Protein AF-A0AAD4C9X2-F1 (afdb_monomer_lite)

Foldseek 3Di:
DDDPPPDDDDDPDPCLPVVLVVLLVVLVVLLVCCVDPNVVVHDPVVSLVSLLVSLVSLVVCCVVDVVSVVSSVVSQVSSCVVPVDHNPPSPPDD

Secondary structure (DSSP, 8-state):
--SSTT--S----TTHHHHHHHHHHHHHHHHHHHTTTTGGGS-HHHHHHHHHHHHHHHHHTTTT-HHHHHHHHHHHHHHHHHH-S-GGGGG---

Sequence (94 aa):
TEAFDGIEGRPVVTNIFGTAHAQFGNMLVLSATYMSNLSELVDRNDLERLLKRTINFLLKSRYISPSLRADARILTEIYEKIFGEPAGSFGTYD

Radius of gyration: 13.4 Å; chains: 1; bounding box: 30×27×38 Å

Structure (mmCIF, N/CA/C/O backbone):
data_AF-A0AAD4C9X2-F1
#
_entry.id   AF-A0AAD4C9X2-F1
#
loop_
_atom_site.group_PDB
_atom_site.id
_atom_site.type_symbol
_atom_site.label_atom_id
_atom_site.label_alt_id
_atom_site.label_comp_id
_atom_site.label_asym_id
_atom_site.label_entity_id
_atom_site.label_seq_id
_atom_site.pdbx_PDB_ins_code
_atom_site.Cartn_x
_atom_site.Cartn_y
_atom_site.Cartn_z
_atom_site.occupancy
_atom_site.B_iso_or_equiv
_atom_site.auth_seq_id
_atom_site.auth_comp_id
_atom_site.auth_asym_id
_atom_site.auth_atom_id
_atom_site.pdbx_PDB_model_num
ATOM 1 N N . THR A 1 1 ? -7.540 0.337 -5.462 1.00 47.78 1 THR A N 1
ATOM 2 C CA . THR A 1 1 ? -6.728 0.849 -6.591 1.00 47.78 1 THR A CA 1
ATOM 3 C C . THR A 1 1 ? -6.441 -0.307 -7.518 1.00 47.78 1 THR A C 1
ATOM 5 O O . THR A 1 1 ? -5.603 -1.139 -7.205 1.00 47.78 1 THR A O 1
ATOM 8 N N . GLU A 1 2 ? -7.185 -0.406 -8.614 1.00 50.94 2 GLU A N 1
ATOM 9 C CA . GLU A 1 2 ? -7.104 -1.521 -9.569 1.00 50.94 2 GLU A CA 1
ATOM 10 C C . GLU A 1 2 ? -6.595 -1.004 -10.911 1.00 50.94 2 GLU A C 1
ATOM 12 O O . GLU A 1 2 ? -7.287 -1.018 -11.922 1.00 50.94 2 GLU A O 1
ATOM 17 N N . ALA A 1 3 ? -5.386 -0.453 -10.911 1.00 47.41 3 ALA A N 1
ATOM 18 C CA . ALA A 1 3 ? -4.714 -0.122 -12.156 1.00 47.41 3 ALA A CA 1
ATOM 19 C C . ALA A 1 3 ? -3.672 -1.213 -12.432 1.00 47.41 3 ALA A C 1
ATOM 21 O O . ALA A 1 3 ? -2.831 -1.475 -11.571 1.00 47.41 3 ALA A O 1
ATOM 22 N N . PHE A 1 4 ? -3.723 -1.797 -13.635 1.00 54.53 4 PHE A N 1
ATOM 23 C CA . PHE A 1 4 ? -2.771 -2.777 -14.189 1.00 54.53 4 PHE A CA 1
ATOM 24 C C . PHE A 1 4 ? -2.843 -4.217 -13.645 1.00 54.53 4 PHE A C 1
ATOM 26 O O . PHE A 1 4 ? -1.851 -4.943 -13.711 1.00 54.53 4 PHE A O 1
ATOM 33 N N . ASP A 1 5 ? -4.001 -4.658 -13.147 1.00 44.69 5 ASP A N 1
ATOM 34 C CA . ASP A 1 5 ? -4.198 -6.066 -12.783 1.00 44.69 5 ASP A CA 1
ATOM 35 C C . ASP A 1 5 ? -4.346 -6.941 -14.039 1.00 44.69 5 ASP A C 1
ATOM 37 O O . ASP A 1 5 ? -5.176 -6.646 -14.895 1.00 44.69 5 ASP A O 1
ATOM 41 N N . GLY A 1 6 ? -3.536 -7.997 -14.168 1.00 52.38 6 GLY A N 1
ATOM 42 C CA . GLY A 1 6 ? -3.709 -9.023 -15.209 1.00 52.38 6 GLY A CA 1
ATOM 43 C C . GLY A 1 6 ? -3.188 -8.708 -16.620 1.00 52.38 6 GLY A C 1
ATOM 44 O O . GLY A 1 6 ? -3.621 -9.352 -17.571 1.00 52.38 6 GLY A O 1
ATOM 45 N N . ILE A 1 7 ? -2.272 -7.750 -16.805 1.00 52.41 7 ILE A N 1
ATOM 46 C CA . ILE A 1 7 ? -1.722 -7.472 -18.145 1.00 52.41 7 ILE A CA 1
ATOM 47 C C . ILE A 1 7 ? -0.573 -8.442 -18.466 1.00 52.41 7 ILE A C 1
ATOM 49 O O . ILE A 1 7 ? 0.529 -8.301 -17.933 1.00 52.41 7 ILE A O 1
ATOM 53 N N . GLU A 1 8 ? -0.815 -9.400 -19.363 1.00 43.38 8 GLU A N 1
ATOM 54 C CA . GLU A 1 8 ? 0.239 -10.187 -20.012 1.00 43.38 8 GLU A CA 1
ATOM 55 C C . GLU A 1 8 ? 0.930 -9.349 -21.100 1.00 43.38 8 GLU A C 1
ATOM 57 O O . GLU A 1 8 ? 0.300 -8.851 -22.033 1.00 43.38 8 GLU A O 1
ATOM 62 N N . GLY A 1 9 ? 2.248 -9.175 -20.972 1.00 56.09 9 GLY A N 1
ATOM 63 C CA . GLY A 1 9 ? 3.068 -8.351 -21.866 1.00 56.09 9 GLY A CA 1
ATOM 64 C C . GLY A 1 9 ? 3.598 -7.080 -21.199 1.00 56.09 9 GLY A C 1
ATOM 65 O O . GLY A 1 9 ? 3.150 -6.677 -20.130 1.00 56.09 9 GLY A O 1
ATOM 66 N N . ARG A 1 10 ? 4.616 -6.450 -21.805 1.00 45.69 10 ARG A N 1
ATOM 67 C CA . ARG A 1 10 ? 5.268 -5.249 -21.254 1.00 45.69 10 ARG A CA 1
ATOM 68 C C . ARG A 1 10 ? 4.279 -4.073 -21.313 1.00 45.69 10 ARG A C 1
ATOM 70 O O . ARG A 1 10 ? 3.994 -3.614 -22.420 1.00 45.69 10 ARG A O 1
ATOM 77 N N . PRO A 1 11 ? 3.768 -3.555 -20.182 1.00 48.47 11 PRO A N 1
ATOM 78 C CA . PRO A 1 11 ? 2.774 -2.492 -20.219 1.00 48.47 11 PRO A CA 1
ATOM 79 C C . PRO A 1 11 ? 3.404 -1.227 -20.812 1.00 48.47 11 PRO A C 1
ATOM 81 O O . PRO A 1 11 ? 4.395 -0.715 -20.286 1.00 48.47 11 PRO A O 1
ATOM 84 N N . VAL A 1 12 ? 2.851 -0.722 -21.916 1.00 46.97 12 VAL A N 1
ATOM 85 C CA . VAL A 1 12 ? 3.236 0.580 -22.477 1.00 46.97 12 VAL A CA 1
ATOM 86 C C . VAL A 1 12 ? 2.550 1.653 -21.636 1.00 46.97 12 VAL A C 1
ATOM 88 O O . VAL A 1 12 ? 1.486 2.158 -21.978 1.00 46.97 12 VAL A O 1
ATOM 91 N N . VAL A 1 13 ? 3.134 1.950 -20.476 1.00 52.44 13 VAL A N 1
ATOM 92 C CA . VAL A 1 13 ? 2.691 3.048 -19.609 1.00 52.44 13 VAL A CA 1
ATOM 93 C C . VAL A 1 13 ? 3.575 4.250 -19.899 1.00 52.44 13 VAL A C 1
ATOM 95 O O . VAL A 1 13 ? 4.793 4.180 -19.753 1.00 52.44 13 VAL A O 1
ATOM 98 N N . THR A 1 14 ? 2.969 5.371 -20.274 1.00 54.59 14 THR A N 1
ATOM 99 C CA . THR A 1 14 ? 3.662 6.633 -20.581 1.00 54.59 14 THR A CA 1
ATOM 100 C C . THR A 1 14 ? 4.438 7.204 -19.385 1.00 54.59 14 THR A C 1
ATOM 102 O O . THR A 1 14 ? 5.356 7.991 -19.589 1.00 54.59 14 THR A O 1
ATOM 105 N N . ASN A 1 15 ? 4.113 6.804 -18.144 1.00 63.09 15 ASN A N 1
ATOM 106 C CA . ASN A 1 15 ? 4.825 7.211 -16.927 1.00 63.09 15 ASN A CA 1
ATOM 107 C C . ASN A 1 15 ? 4.663 6.194 -15.773 1.00 63.09 15 ASN A C 1
ATOM 109 O O . ASN A 1 15 ? 3.989 6.465 -14.778 1.00 63.09 15 ASN A O 1
ATOM 113 N N . ILE A 1 16 ? 5.283 5.013 -15.893 1.00 66.00 16 ILE A N 1
ATOM 114 C CA . ILE A 1 16 ? 5.247 3.967 -14.848 1.00 66.00 16 ILE A CA 1
ATOM 115 C C . ILE A 1 16 ? 5.694 4.483 -13.466 1.00 66.00 16 ILE A C 1
ATOM 117 O O . ILE A 1 16 ? 5.172 4.042 -12.445 1.00 66.00 16 ILE A O 1
ATOM 121 N N . PHE A 1 17 ? 6.597 5.469 -13.428 1.00 70.38 17 PHE A N 1
ATOM 122 C CA . PHE A 1 17 ? 7.066 6.094 -12.190 1.00 70.38 17 PHE A CA 1
ATOM 123 C C . PHE A 1 17 ? 5.999 6.963 -11.525 1.00 70.38 17 PHE A C 1
ATOM 125 O O . PHE A 1 17 ? 5.779 6.836 -10.324 1.00 70.38 17 PHE A O 1
ATOM 132 N N . GLY A 1 18 ? 5.310 7.811 -12.293 1.00 73.00 18 GLY A N 1
ATOM 133 C CA . GLY A 1 18 ? 4.238 8.662 -11.771 1.00 73.00 18 GLY A CA 1
ATOM 134 C C . GLY A 1 18 ? 3.088 7.842 -11.189 1.00 73.00 18 GLY A C 1
ATOM 135 O O . GLY A 1 18 ? 2.600 8.135 -10.100 1.00 73.00 18 GLY A O 1
ATOM 136 N N . THR A 1 19 ? 2.709 6.757 -11.866 1.00 80.69 19 THR A N 1
ATOM 137 C CA . THR A 1 19 ? 1.703 5.816 -11.359 1.00 80.69 19 THR A CA 1
ATOM 138 C C . THR A 1 19 ? 2.172 5.111 -10.086 1.00 80.69 19 THR A C 1
ATOM 140 O O . THR A 1 19 ? 1.410 5.024 -9.124 1.00 80.69 19 THR A O 1
ATOM 143 N N . ALA A 1 20 ? 3.413 4.620 -10.059 1.00 83.56 20 ALA A N 1
ATOM 144 C CA . ALA A 1 20 ? 3.961 3.921 -8.902 1.00 83.56 20 ALA A CA 1
ATOM 145 C C . ALA A 1 20 ? 3.991 4.807 -7.652 1.00 83.56 20 ALA A C 1
ATOM 147 O O . ALA A 1 20 ? 3.567 4.380 -6.579 1.00 83.56 20 ALA A O 1
ATOM 148 N N . HIS A 1 21 ? 4.412 6.061 -7.808 1.00 83.44 21 HIS A N 1
ATOM 149 C CA . HIS A 1 21 ? 4.499 6.999 -6.697 1.00 83.44 21 HIS A CA 1
ATOM 150 C C . HIS A 1 21 ? 3.112 7.428 -6.182 1.00 83.44 21 HIS A C 1
ATOM 152 O O . HIS A 1 21 ? 2.916 7.588 -4.979 1.00 83.44 21 HIS A O 1
ATOM 158 N N . ALA A 1 22 ? 2.109 7.523 -7.063 1.00 88.81 22 ALA A N 1
ATOM 159 C CA . ALA A 1 22 ? 0.725 7.746 -6.645 1.00 88.81 22 ALA A CA 1
ATOM 160 C C . ALA A 1 22 ? 0.162 6.561 -5.836 1.00 88.81 22 ALA A C 1
ATOM 162 O O . ALA A 1 22 ? -0.511 6.768 -4.827 1.00 88.81 22 ALA A O 1
ATOM 163 N N . GLN A 1 23 ? 0.460 5.315 -6.235 1.00 90.19 23 GLN A N 1
ATOM 164 C CA . GLN A 1 23 ? 0.047 4.140 -5.456 1.00 90.19 23 GLN A CA 1
ATOM 165 C C . GLN A 1 23 ? 0.740 4.085 -4.092 1.00 90.19 23 GLN A C 1
ATOM 167 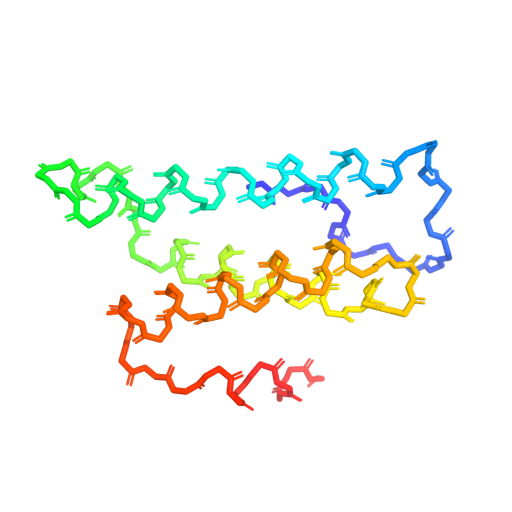O O . GLN A 1 23 ? 0.082 3.795 -3.094 1.00 90.19 23 GLN A O 1
ATOM 172 N N . PHE A 1 24 ? 2.029 4.430 -4.036 1.00 93.38 24 PHE A N 1
ATOM 173 C CA . PHE A 1 24 ? 2.752 4.594 -2.776 1.00 93.38 24 PHE A CA 1
ATOM 174 C C . PHE A 1 24 ? 2.057 5.603 -1.849 1.00 93.38 24 PHE A C 1
ATOM 176 O O . PHE A 1 24 ? 1.719 5.263 -0.715 1.00 93.38 24 PHE A O 1
ATOM 183 N N . GLY A 1 25 ? 1.757 6.806 -2.350 1.00 94.81 25 GLY A N 1
ATOM 184 C CA . GLY A 1 25 ? 1.077 7.849 -1.578 1.00 94.81 25 GLY A CA 1
ATOM 185 C C . GLY A 1 25 ? -0.294 7.416 -1.049 1.00 94.81 25 GLY A C 1
ATOM 186 O O . GLY A 1 25 ? -0.585 7.607 0.132 1.00 94.81 25 GLY A O 1
ATOM 187 N N . ASN A 1 26 ? -1.108 6.753 -1.878 1.00 95.75 26 ASN A N 1
ATOM 188 C CA . ASN A 1 26 ? -2.406 6.220 -1.449 1.00 95.75 26 ASN A CA 1
ATOM 189 C C . ASN A 1 26 ? -2.266 5.237 -0.282 1.00 95.75 26 ASN A C 1
ATOM 191 O O . ASN A 1 26 ? -3.100 5.229 0.624 1.00 95.75 26 ASN A O 1
ATOM 195 N N . MET A 1 27 ? -1.206 4.426 -0.285 1.00 97.44 27 MET A N 1
ATOM 196 C CA . MET A 1 27 ? -0.982 3.455 0.779 1.00 97.44 27 MET A CA 1
ATOM 197 C C . MET A 1 27 ? -0.533 4.089 2.084 1.00 97.44 27 MET A C 1
ATOM 199 O O . MET A 1 27 ? -0.941 3.609 3.139 1.00 97.44 27 MET A O 1
ATOM 203 N N . LEU A 1 28 ? 0.208 5.197 2.036 1.00 97.94 28 LEU A N 1
ATOM 204 C CA . LEU A 1 28 ? 0.509 5.975 3.237 1.00 97.94 28 LEU A CA 1
ATOM 205 C C . LEU A 1 28 ? -0.760 6.555 3.866 1.00 97.94 28 LEU A C 1
ATOM 207 O O . LEU A 1 28 ? -0.938 6.442 5.076 1.00 97.94 28 LEU A O 1
ATOM 211 N N . VAL A 1 29 ? -1.655 7.128 3.052 1.00 97.75 29 VAL A N 1
ATOM 212 C CA . VAL A 1 29 ? -2.916 7.707 3.542 1.00 97.75 29 VAL A CA 1
ATOM 213 C C . VAL A 1 29 ? -3.797 6.626 4.159 1.00 97.75 29 VAL A C 1
ATOM 215 O O . VAL A 1 29 ? -4.185 6.758 5.314 1.00 97.75 29 VAL A O 1
ATOM 218 N N . LEU A 1 30 ? -4.050 5.528 3.439 1.00 97.75 30 LEU A N 1
ATOM 219 C CA . LEU A 1 30 ? -4.889 4.434 3.939 1.00 97.75 30 LEU A CA 1
ATOM 220 C C . LEU A 1 30 ? -4.316 3.800 5.215 1.00 97.75 30 LEU A C 1
ATOM 222 O O . LEU A 1 30 ? -5.063 3.535 6.154 1.00 97.75 30 LEU A O 1
ATOM 226 N N . SER A 1 31 ? -2.994 3.620 5.284 1.00 97.62 31 SER A N 1
ATOM 227 C CA . SER A 1 31 ? -2.324 3.103 6.484 1.00 97.62 31 SER A CA 1
ATOM 228 C C . SER A 1 31 ? -2.449 4.066 7.665 1.00 97.62 31 SER A C 1
ATOM 230 O O . SER A 1 31 ? -2.764 3.641 8.773 1.00 97.62 31 SER A O 1
ATOM 232 N N . ALA A 1 32 ? -2.253 5.369 7.444 1.00 97.81 32 ALA A N 1
ATOM 233 C CA . ALA A 1 32 ? -2.405 6.379 8.487 1.00 97.81 32 ALA A CA 1
ATOM 234 C C . ALA A 1 32 ? -3.852 6.463 8.994 1.00 97.81 32 ALA A C 1
ATOM 236 O O . ALA A 1 32 ? -4.069 6.524 10.203 1.00 97.81 32 ALA A O 1
ATOM 237 N N . THR A 1 33 ? -4.838 6.407 8.093 1.00 98.12 33 THR A N 1
ATOM 238 C CA . THR A 1 33 ? -6.260 6.354 8.452 1.00 98.12 33 THR A CA 1
ATOM 239 C C . THR A 1 33 ? -6.556 5.116 9.295 1.00 98.12 33 THR A C 1
ATOM 241 O O . THR A 1 33 ? -7.124 5.254 10.377 1.00 98.12 33 THR A O 1
ATOM 244 N N . TYR A 1 34 ? -6.091 3.937 8.873 1.00 97.81 34 TYR A N 1
ATOM 245 C CA . TYR A 1 34 ? -6.271 2.688 9.618 1.00 97.81 34 TYR A CA 1
ATOM 246 C C . TYR A 1 34 ? -5.617 2.701 11.008 1.00 97.81 34 TYR A C 1
ATOM 248 O O . TYR A 1 34 ? -6.151 2.132 11.953 1.00 97.81 34 TYR A O 1
ATOM 256 N N . MET A 1 35 ? -4.475 3.375 11.162 1.00 95.81 35 MET A N 1
ATOM 257 C CA . MET A 1 35 ? -3.769 3.506 12.445 1.00 95.81 35 MET A CA 1
ATOM 258 C C . MET A 1 35 ? -4.308 4.632 13.345 1.00 95.81 35 MET A C 1
ATOM 260 O O . MET A 1 35 ? -3.776 4.852 14.435 1.00 95.81 35 MET A O 1
ATOM 264 N N . SER A 1 36 ? -5.322 5.369 12.895 1.00 97.06 36 SER A N 1
ATOM 265 C CA . SER A 1 36 ? -5.927 6.486 13.624 1.00 97.06 36 SER A CA 1
ATOM 266 C C . SER A 1 36 ? -7.275 6.100 14.243 1.00 97.06 36 SER A C 1
ATOM 268 O O . SER A 1 36 ? -7.722 4.960 14.159 1.00 97.06 36 SER A O 1
ATOM 270 N N . ASN A 1 37 ? -7.968 7.077 14.828 1.00 96.25 37 ASN A N 1
ATOM 271 C CA . ASN A 1 37 ? -9.356 6.930 15.270 1.00 96.25 37 ASN A CA 1
ATOM 272 C C . ASN A 1 37 ? -10.371 6.815 14.112 1.00 96.25 37 ASN A C 1
ATOM 274 O O . ASN A 1 37 ? -11.559 6.689 14.378 1.00 96.25 37 ASN A O 1
ATOM 278 N N . LEU A 1 38 ? -9.923 6.876 12.854 1.00 96.81 38 LEU A N 1
ATOM 279 C CA . LEU A 1 38 ? -10.738 6.695 11.647 1.00 96.81 38 LEU A CA 1
ATOM 280 C C . LEU A 1 38 ? -10.621 5.279 11.058 1.00 96.81 38 LEU A C 1
ATOM 282 O O . LEU A 1 38 ? -10.936 5.070 9.887 1.00 96.81 38 LEU A O 1
ATOM 286 N N . SER A 1 39 ? -10.129 4.314 11.835 1.00 96.50 39 SER A N 1
ATOM 287 C CA . SER A 1 39 ? -9.821 2.965 11.353 1.00 96.50 39 SER A CA 1
ATOM 288 C C . SER A 1 39 ? -11.021 2.235 10.750 1.00 96.50 39 SER A C 1
ATOM 290 O O . SER A 1 39 ? -10.866 1.501 9.781 1.00 96.50 39 SER A O 1
ATOM 292 N N . GLU A 1 40 ? -12.226 2.513 11.244 1.00 96.12 40 GLU A N 1
ATOM 293 C CA . GLU A 1 40 ? -13.500 1.999 10.727 1.00 96.12 40 GLU A CA 1
ATOM 294 C C . GLU A 1 40 ? -13.801 2.380 9.266 1.00 96.12 40 GLU A C 1
ATOM 296 O O . GLU A 1 40 ? -14.612 1.723 8.618 1.00 96.12 40 GLU A O 1
ATOM 301 N N . LEU A 1 41 ? -13.137 3.409 8.725 1.00 96.88 41 LEU A N 1
ATOM 302 C CA . LEU A 1 41 ? -13.269 3.816 7.321 1.00 96.88 41 LEU A CA 1
ATOM 303 C C . LEU A 1 41 ? -12.423 2.964 6.367 1.00 96.88 41 LEU A C 1
ATOM 305 O O . LEU A 1 41 ? -12.518 3.130 5.149 1.00 96.88 41 LEU A O 1
ATOM 309 N N . VAL A 1 42 ? -11.563 2.095 6.901 1.00 96.94 42 VAL A N 1
ATOM 310 C CA . VAL A 1 42 ? -10.634 1.281 6.122 1.00 96.94 42 VAL A CA 1
ATOM 311 C C . VAL A 1 42 ? -10.800 -0.179 6.516 1.00 96.94 42 VAL A C 1
ATOM 313 O O . VAL A 1 42 ? -10.428 -0.590 7.613 1.00 96.94 42 VAL A O 1
ATOM 316 N N . ASP A 1 43 ? -11.321 -0.984 5.592 1.00 97.62 43 ASP A N 1
ATOM 317 C CA . ASP A 1 43 ? -11.394 -2.426 5.801 1.00 97.62 43 ASP A CA 1
ATOM 318 C C . ASP A 1 43 ? -9.985 -3.032 5.910 1.00 97.62 43 ASP A C 1
ATOM 320 O O . ASP A 1 43 ? -9.093 -2.771 5.094 1.00 97.62 43 ASP A O 1
ATOM 324 N N . ARG A 1 44 ? -9.790 -3.860 6.942 1.00 95.56 44 ARG A N 1
ATOM 325 C CA . ARG A 1 44 ? -8.494 -4.470 7.256 1.00 95.56 44 ARG A CA 1
ATOM 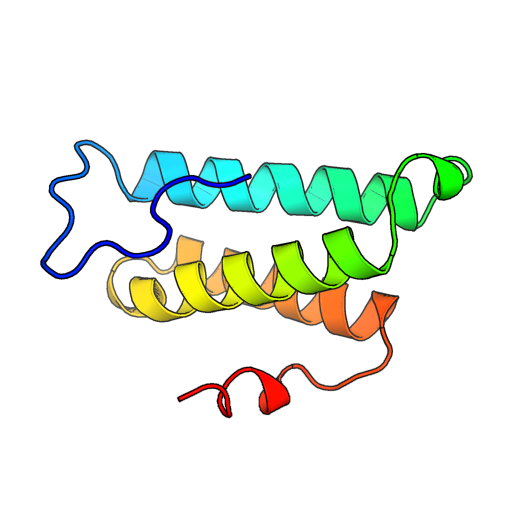326 C C . ARG A 1 44 ? -8.003 -5.377 6.127 1.00 95.56 44 ARG A C 1
ATOM 328 O O . ARG A 1 44 ? -6.819 -5.332 5.796 1.00 95.56 44 ARG A O 1
ATOM 335 N N . ASN A 1 45 ? -8.879 -6.208 5.563 1.00 94.81 45 ASN A N 1
ATOM 336 C CA . ASN A 1 45 ? -8.501 -7.198 4.553 1.00 94.81 45 ASN A CA 1
ATOM 337 C C . ASN A 1 45 ? -8.179 -6.517 3.221 1.00 94.81 45 ASN A C 1
ATOM 339 O O . ASN A 1 45 ? -7.215 -6.889 2.547 1.00 94.81 45 ASN A O 1
ATOM 343 N N . ASP A 1 46 ? -8.940 -5.482 2.864 1.00 95.62 46 ASP A N 1
ATOM 344 C CA . ASP A 1 46 ? -8.647 -4.665 1.691 1.00 95.62 46 ASP A CA 1
ATOM 345 C C . ASP A 1 46 ? -7.332 -3.907 1.838 1.00 95.62 46 ASP A C 1
ATOM 347 O O . ASP A 1 46 ? -6.526 -3.915 0.904 1.00 95.62 46 ASP A O 1
ATOM 351 N N . LEU A 1 47 ? -7.068 -3.305 3.001 1.00 96.56 47 LEU A N 1
ATOM 352 C CA . LEU A 1 47 ? -5.790 -2.644 3.262 1.00 96.56 47 LEU A CA 1
ATOM 353 C C . LEU A 1 47 ? -4.619 -3.621 3.132 1.00 96.56 47 LEU A C 1
ATOM 355 O O . LEU A 1 47 ? -3.641 -3.319 2.447 1.00 96.56 47 LEU A O 1
ATOM 359 N N . GLU A 1 48 ? -4.731 -4.798 3.748 1.00 95.88 48 GLU A N 1
ATOM 360 C CA . GLU A 1 48 ? -3.702 -5.837 3.704 1.00 95.88 48 GLU A CA 1
ATOM 361 C C . GLU A 1 48 ? -3.406 -6.266 2.260 1.00 95.88 48 GLU A C 1
ATOM 363 O O . GLU A 1 48 ? -2.253 -6.270 1.814 1.00 95.88 48 GLU A O 1
ATOM 368 N N . ARG A 1 49 ? -4.460 -6.556 1.488 1.00 95.12 49 ARG A N 1
ATOM 369 C CA . ARG A 1 49 ? -4.372 -6.937 0.074 1.00 95.12 49 ARG A CA 1
ATOM 370 C C . ARG A 1 49 ? -3.759 -5.830 -0.784 1.00 95.12 49 ARG A C 1
ATOM 372 O O . ARG A 1 49 ? -2.912 -6.114 -1.634 1.00 95.12 49 ARG A O 1
ATOM 379 N N . LEU A 1 50 ? -4.175 -4.578 -0.592 1.00 95.12 50 LEU A N 1
ATOM 380 C CA . LEU A 1 50 ? -3.674 -3.434 -1.358 1.00 95.12 50 LEU A CA 1
ATOM 381 C C . LEU A 1 50 ? -2.199 -3.148 -1.050 1.00 95.12 50 LEU A C 1
ATOM 383 O O . LEU A 1 50 ? -1.427 -2.911 -1.986 1.00 95.12 50 LEU A O 1
ATOM 387 N N . LEU A 1 51 ? -1.787 -3.237 0.220 1.00 95.44 51 LEU A N 1
ATOM 388 C CA . LEU A 1 51 ? -0.386 -3.091 0.626 1.00 95.44 51 LEU A CA 1
ATOM 389 C C . LEU A 1 51 ? 0.482 -4.178 -0.005 1.00 95.44 51 LEU A C 1
ATOM 391 O O . LEU A 1 51 ? 1.451 -3.848 -0.691 1.00 95.44 51 LEU A O 1
ATOM 395 N N . LYS A 1 52 ? 0.089 -5.454 0.130 1.00 93.56 52 LYS A N 1
ATOM 396 C CA . LYS A 1 52 ? 0.773 -6.607 -0.488 1.00 93.56 52 LYS A CA 1
ATOM 397 C C . LYS A 1 52 ? 1.012 -6.392 -1.981 1.00 93.56 52 LYS A C 1
ATOM 399 O O . LYS A 1 52 ? 2.132 -6.521 -2.479 1.00 93.56 52 LYS A O 1
ATOM 404 N N . ARG A 1 53 ? -0.041 -6.007 -2.704 1.00 90.44 53 ARG A N 1
ATOM 405 C CA . ARG A 1 53 ? 0.017 -5.783 -4.155 1.00 90.44 53 ARG A CA 1
ATOM 406 C C . ARG A 1 53 ? 0.911 -4.605 -4.531 1.00 90.44 53 ARG A C 1
ATOM 408 O O . ARG A 1 53 ? 1.719 -4.736 -5.450 1.00 90.44 53 ARG A O 1
ATOM 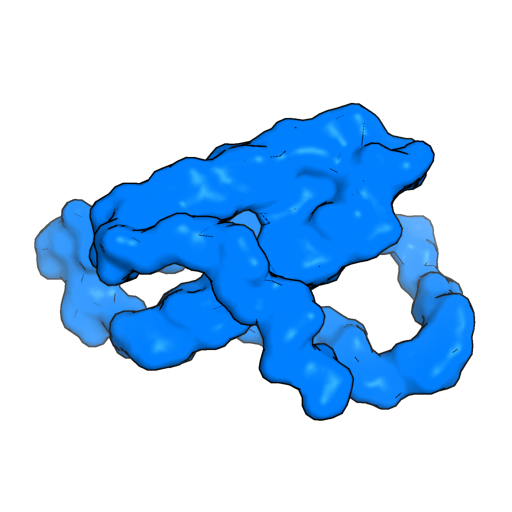415 N N . THR A 1 54 ? 0.806 -3.488 -3.814 1.00 92.44 54 THR A N 1
ATOM 416 C CA . THR A 1 54 ? 1.608 -2.287 -4.095 1.00 92.44 54 THR A CA 1
ATOM 417 C C . THR A 1 54 ? 3.089 -2.537 -3.814 1.00 92.44 54 THR A C 1
ATOM 419 O O . THR A 1 54 ? 3.930 -2.212 -4.650 1.00 92.44 54 THR A O 1
ATOM 422 N N . ILE A 1 55 ? 3.424 -3.187 -2.694 1.00 92.25 55 ILE A N 1
ATOM 423 C CA . ILE A 1 55 ? 4.804 -3.572 -2.363 1.00 92.25 55 ILE A CA 1
ATOM 424 C C . ILE A 1 55 ? 5.385 -4.458 -3.471 1.00 92.25 55 ILE A C 1
ATOM 426 O O . ILE A 1 55 ? 6.458 -4.157 -3.995 1.00 92.25 55 ILE A O 1
ATOM 430 N N . ASN A 1 56 ? 4.655 -5.493 -3.899 1.00 89.12 56 ASN A N 1
ATOM 431 C CA . ASN A 1 56 ? 5.097 -6.379 -4.978 1.00 89.12 56 ASN A CA 1
ATOM 432 C C . ASN A 1 56 ? 5.314 -5.637 -6.304 1.00 89.12 56 ASN A C 1
ATOM 434 O O . ASN A 1 56 ? 6.307 -5.875 -6.996 1.00 89.12 56 ASN A O 1
ATOM 438 N N . PHE A 1 57 ? 4.427 -4.706 -6.650 1.00 86.00 57 PHE A N 1
ATOM 439 C CA . PHE A 1 57 ? 4.575 -3.869 -7.838 1.00 86.00 57 PHE A CA 1
ATOM 440 C C . PHE A 1 57 ? 5.834 -2.980 -7.780 1.00 86.00 57 PHE A C 1
ATOM 442 O O . PHE A 1 57 ? 6.609 -2.924 -8.744 1.00 86.00 57 PHE A O 1
ATOM 449 N N . LEU A 1 58 ? 6.093 -2.338 -6.636 1.00 87.69 58 LEU A N 1
ATOM 450 C CA . LEU A 1 58 ? 7.280 -1.503 -6.431 1.00 87.69 58 LEU A CA 1
ATOM 451 C C . LEU A 1 58 ? 8.573 -2.337 -6.436 1.00 87.69 58 LEU A C 1
ATOM 453 O O . LEU A 1 58 ? 9.562 -1.943 -7.059 1.00 87.69 58 LEU A O 1
ATOM 457 N N . LEU A 1 59 ? 8.558 -3.529 -5.827 1.00 85.38 59 LEU A N 1
ATOM 458 C CA . LEU A 1 59 ? 9.693 -4.457 -5.821 1.00 85.38 59 LEU A CA 1
ATOM 459 C C . LEU A 1 59 ? 10.041 -4.966 -7.225 1.00 85.38 59 LEU A C 1
ATOM 461 O O . LEU A 1 59 ? 11.227 -5.041 -7.551 1.00 85.38 59 LEU A O 1
ATOM 465 N N . LYS A 1 60 ? 9.053 -5.247 -8.086 1.00 82.00 60 LYS A N 1
ATOM 466 C CA . LYS A 1 60 ? 9.293 -5.597 -9.504 1.00 82.00 60 LYS A CA 1
ATOM 467 C C . LYS A 1 60 ? 9.998 -4.466 -10.266 1.00 82.00 60 LYS A C 1
ATOM 469 O O . LYS A 1 60 ? 10.792 -4.725 -11.167 1.00 82.00 60 LYS A O 1
ATOM 474 N N . SER A 1 61 ? 9.786 -3.220 -9.847 1.00 70.56 61 SER A N 1
ATOM 475 C CA . SER A 1 61 ? 10.369 -2.018 -10.459 1.00 70.56 61 SER A CA 1
ATOM 476 C C . SER A 1 61 ? 11.672 -1.541 -9.787 1.00 70.56 61 SER A C 1
ATOM 478 O O . SER A 1 61 ? 12.270 -0.553 -10.221 1.00 70.56 61 SER A O 1
ATOM 480 N N . ARG A 1 62 ? 12.171 -2.248 -8.757 1.00 63.31 62 ARG A N 1
ATOM 481 C CA . ARG A 1 62 ? 13.303 -1.822 -7.899 1.00 63.31 62 ARG A CA 1
ATOM 482 C C . ARG A 1 62 ? 14.635 -1.611 -8.620 1.00 63.31 62 ARG A C 1
ATOM 484 O O . ARG A 1 62 ? 15.521 -0.934 -8.096 1.00 63.31 62 ARG A O 1
ATOM 491 N N . TYR A 1 63 ? 14.821 -2.250 -9.772 1.00 63.94 63 TYR A N 1
ATOM 492 C CA . TYR A 1 63 ? 16.042 -2.135 -10.576 1.00 63.94 63 TYR A CA 1
ATOM 493 C C . TYR A 1 63 ? 16.036 -0.900 -11.479 1.00 63.94 63 TYR A C 1
ATOM 495 O O . TYR A 1 63 ? 17.076 -0.540 -12.016 1.00 63.94 63 TYR A O 1
ATOM 503 N N . ILE A 1 64 ? 14.879 -0.250 -11.622 1.00 68.88 64 ILE A N 1
ATOM 504 C CA . ILE A 1 64 ? 14.678 0.871 -12.539 1.00 68.88 64 ILE A CA 1
ATOM 505 C C . ILE A 1 64 ? 14.815 2.213 -11.801 1.00 68.88 64 ILE A C 1
ATOM 507 O O . ILE A 1 64 ? 15.265 3.191 -12.389 1.00 68.88 64 ILE A O 1
ATOM 511 N N . SER A 1 65 ? 14.472 2.274 -10.507 1.00 79.00 65 SER A N 1
ATOM 512 C CA . SER A 1 65 ? 14.631 3.490 -9.701 1.00 79.00 65 SER A CA 1
ATOM 513 C C . SER A 1 65 ? 14.969 3.196 -8.233 1.00 79.00 65 SER A C 1
ATOM 515 O O . SER A 1 65 ? 14.247 2.436 -7.577 1.00 79.00 65 SER A O 1
ATOM 517 N N . PRO A 1 66 ? 16.023 3.829 -7.680 1.00 83.75 66 PRO A N 1
ATOM 518 C CA . PRO A 1 66 ? 16.313 3.803 -6.248 1.00 83.75 66 PRO A CA 1
ATOM 519 C C . PRO A 1 66 ? 15.156 4.320 -5.382 1.00 83.75 66 PRO A C 1
ATOM 521 O O . PRO A 1 66 ? 14.932 3.779 -4.302 1.00 83.75 66 PRO A O 1
ATOM 524 N N . SER A 1 67 ? 14.389 5.307 -5.859 1.00 87.25 67 SER A N 1
ATOM 525 C CA . SER A 1 67 ? 13.245 5.858 -5.121 1.00 87.25 67 SER A CA 1
ATOM 526 C C . SER A 1 67 ? 12.136 4.822 -4.952 1.00 87.25 67 SER A C 1
ATOM 528 O O . SER A 1 67 ? 11.677 4.609 -3.840 1.00 87.25 67 SER A O 1
ATOM 530 N N . LEU A 1 68 ? 11.793 4.069 -6.005 1.00 85.44 68 LEU A N 1
ATOM 531 C CA . LEU A 1 68 ? 10.775 3.009 -5.905 1.00 85.44 68 LEU A CA 1
ATOM 532 C C . LEU A 1 68 ? 11.192 1.878 -4.956 1.00 85.44 68 LEU A C 1
ATOM 534 O O . LEU A 1 68 ? 10.353 1.249 -4.315 1.00 85.44 68 LEU A O 1
ATOM 538 N N . ARG A 1 69 ? 12.500 1.620 -4.843 1.00 87.19 69 ARG A N 1
ATOM 539 C CA . ARG A 1 69 ? 13.035 0.674 -3.859 1.00 87.19 69 ARG A CA 1
ATOM 540 C C . ARG A 1 69 ? 12.869 1.194 -2.430 1.00 87.19 69 ARG A C 1
ATOM 542 O O . ARG A 1 69 ? 12.541 0.405 -1.548 1.00 87.19 69 ARG A O 1
ATOM 549 N N . ALA A 1 70 ? 13.112 2.485 -2.204 1.00 91.81 70 ALA A N 1
ATOM 550 C CA . ALA A 1 70 ? 12.879 3.112 -0.908 1.00 91.81 70 ALA A CA 1
ATOM 551 C C . ALA A 1 70 ? 11.383 3.091 -0.550 1.00 91.81 70 ALA A C 1
ATOM 553 O O . ALA A 1 70 ? 11.036 2.648 0.541 1.00 91.81 70 ALA A O 1
ATOM 554 N N . ASP A 1 71 ? 10.510 3.441 -1.497 1.00 93.38 71 ASP A N 1
ATOM 555 C CA . ASP A 1 71 ? 9.051 3.399 -1.345 1.00 93.38 71 ASP A CA 1
ATOM 556 C C . ASP A 1 71 ? 8.568 1.986 -0.960 1.00 93.38 71 ASP A C 1
ATOM 558 O O . ASP A 1 71 ? 7.810 1.817 -0.003 1.00 93.38 71 ASP A O 1
ATOM 562 N N . ALA A 1 72 ? 9.066 0.945 -1.644 1.00 92.44 72 ALA A N 1
ATOM 563 C CA . ALA A 1 72 ? 8.748 -0.450 -1.323 1.00 92.44 72 ALA A CA 1
ATOM 564 C C . ALA A 1 72 ? 9.158 -0.832 0.107 1.00 92.44 72 ALA A C 1
ATOM 566 O O . ALA A 1 72 ? 8.418 -1.530 0.804 1.00 92.44 72 ALA A O 1
ATOM 567 N N . ARG A 1 73 ? 10.335 -0.370 0.547 1.00 93.69 73 ARG A N 1
ATOM 568 C CA . ARG A 1 73 ? 10.844 -0.626 1.897 1.00 93.69 73 ARG A CA 1
ATOM 569 C C . ARG A 1 73 ? 9.987 0.065 2.956 1.00 93.69 73 ARG A C 1
ATOM 571 O O . ARG A 1 73 ? 9.624 -0.576 3.932 1.00 93.69 73 ARG A O 1
ATOM 578 N N . ILE A 1 74 ? 9.610 1.324 2.735 1.00 96.00 74 ILE A N 1
ATOM 579 C CA . ILE A 1 74 ? 8.734 2.071 3.649 1.00 96.00 74 ILE A CA 1
ATOM 580 C C . ILE A 1 74 ? 7.388 1.354 3.805 1.00 96.00 74 ILE A C 1
ATOM 582 O O . ILE A 1 74 ? 6.944 1.125 4.927 1.00 96.00 74 ILE A O 1
ATOM 586 N N . LEU A 1 75 ? 6.748 0.948 2.700 1.00 96.06 75 LEU A N 1
ATOM 587 C CA . LEU A 1 75 ? 5.472 0.226 2.783 1.00 96.06 75 LEU A CA 1
ATOM 588 C C . LEU A 1 75 ? 5.611 -1.150 3.440 1.00 96.06 75 LEU A C 1
ATOM 590 O O . LEU A 1 75 ? 4.692 -1.581 4.129 1.00 96.06 75 LEU A O 1
ATOM 594 N N . THR A 1 76 ? 6.752 -1.819 3.262 1.00 95.62 76 THR A N 1
ATOM 595 C CA . THR A 1 76 ? 7.062 -3.081 3.949 1.00 95.62 76 THR A CA 1
ATOM 596 C C . THR A 1 76 ? 7.118 -2.887 5.464 1.00 95.62 76 THR A C 1
ATOM 598 O O . THR A 1 76 ? 6.441 -3.601 6.196 1.00 95.62 76 THR A O 1
ATOM 601 N N . GLU A 1 77 ? 7.847 -1.878 5.940 1.00 95.94 77 GLU A N 1
ATOM 602 C CA . GLU A 1 77 ? 7.951 -1.574 7.373 1.00 95.94 77 GLU A CA 1
ATOM 603 C C . GLU A 1 77 ? 6.584 -1.177 7.971 1.00 95.94 77 GLU A C 1
ATOM 605 O O . GLU A 1 77 ? 6.246 -1.566 9.091 1.00 95.94 77 GLU A O 1
ATOM 610 N N . ILE A 1 78 ? 5.753 -0.452 7.211 1.00 96.94 78 ILE A N 1
ATOM 611 C CA . ILE A 1 78 ? 4.372 -0.127 7.605 1.00 96.94 78 ILE A CA 1
ATOM 612 C C . ILE A 1 78 ? 3.506 -1.388 7.689 1.00 96.94 78 ILE A C 1
ATOM 614 O O . ILE A 1 78 ? 2.775 -1.552 8.666 1.00 96.94 78 ILE A O 1
ATOM 618 N N . TYR A 1 79 ? 3.590 -2.284 6.701 1.00 96.62 79 TYR A N 1
ATOM 619 C CA . TYR A 1 79 ? 2.860 -3.553 6.708 1.00 96.62 79 TYR A CA 1
ATOM 62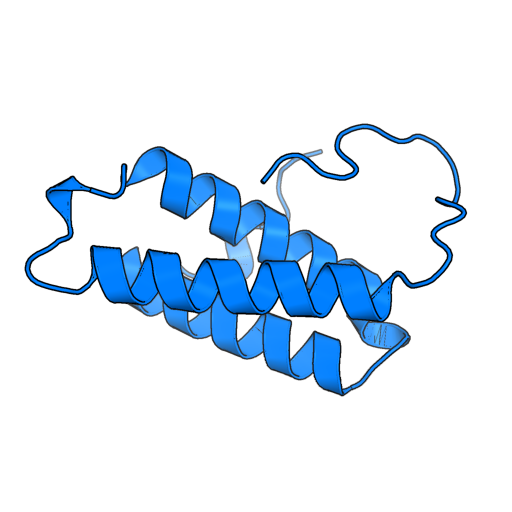0 C C . TYR A 1 79 ? 3.192 -4.369 7.962 1.00 96.62 79 TYR A C 1
ATOM 622 O O . TYR A 1 79 ? 2.289 -4.767 8.695 1.00 96.62 79 TYR A O 1
ATOM 630 N N . GLU A 1 80 ? 4.480 -4.558 8.252 1.00 95.44 80 GLU A N 1
ATOM 631 C CA . GLU A 1 80 ? 4.931 -5.322 9.420 1.00 95.44 80 GLU A CA 1
ATOM 632 C C . GLU A 1 80 ? 4.428 -4.695 10.725 1.00 95.44 80 GLU A C 1
ATOM 634 O O . GLU A 1 80 ? 3.996 -5.402 11.634 1.00 95.44 80 GLU A O 1
ATOM 639 N N . LYS A 1 81 ? 4.398 -3.360 10.801 1.00 95.56 81 LYS A N 1
ATOM 640 C CA . LYS A 1 81 ? 3.869 -2.635 11.960 1.00 95.56 81 LYS A CA 1
ATOM 641 C C . LYS A 1 81 ? 2.358 -2.809 12.146 1.00 95.56 81 LYS A C 1
ATOM 643 O O . LYS A 1 81 ? 1.901 -2.858 13.285 1.00 95.56 81 LYS A O 1
ATOM 648 N N . ILE A 1 82 ? 1.586 -2.850 11.061 1.00 95.50 82 ILE A N 1
ATOM 649 C CA . ILE A 1 82 ? 0.120 -2.957 11.114 1.00 95.50 82 ILE A CA 1
ATOM 650 C C . ILE A 1 82 ? -0.326 -4.403 11.361 1.00 95.50 82 ILE A C 1
ATOM 652 O O . ILE A 1 82 ? -1.250 -4.632 12.142 1.00 95.50 82 ILE A O 1
ATOM 656 N N . PHE A 1 83 ? 0.311 -5.369 10.697 1.00 94.44 83 PHE A N 1
ATOM 657 C CA . PHE A 1 83 ? -0.147 -6.760 10.661 1.00 94.44 83 PHE A CA 1
ATOM 658 C C . PHE A 1 83 ? 0.681 -7.707 11.537 1.00 94.44 83 PHE A C 1
ATOM 660 O O . PHE A 1 83 ? 0.218 -8.805 11.824 1.00 94.44 83 PHE A O 1
ATOM 667 N N . GLY A 1 84 ? 1.868 -7.298 12.000 1.00 88.94 84 GLY A N 1
ATOM 668 C CA . GLY A 1 84 ? 2.744 -8.129 12.836 1.00 88.94 84 GLY A CA 1
ATOM 669 C C . GLY A 1 84 ? 3.367 -9.322 12.103 1.00 88.94 84 GLY A C 1
ATOM 670 O O . GLY A 1 84 ? 3.949 -10.198 12.740 1.00 88.94 84 GLY A O 1
ATOM 671 N N . GLU A 1 85 ? 3.245 -9.373 10.777 1.00 83.31 85 GLU A N 1
ATOM 672 C CA . GLU A 1 85 ? 3.738 -10.459 9.934 1.00 83.31 85 GLU A CA 1
ATOM 673 C C . GLU A 1 85 ? 4.951 -10.005 9.124 1.00 83.31 85 GLU A C 1
ATOM 675 O O . GLU A 1 85 ? 4.893 -8.927 8.533 1.00 83.31 85 GLU A O 1
ATOM 680 N N . PRO A 1 86 ? 6.013 -10.824 9.016 1.00 74.69 86 PRO A N 1
ATOM 681 C CA . PRO A 1 86 ? 7.147 -10.495 8.170 1.00 74.69 86 PRO A CA 1
ATOM 682 C C . PRO A 1 86 ? 6.730 -10.475 6.697 1.00 74.69 86 PRO A C 1
ATOM 684 O O . PRO A 1 86 ? 6.135 -11.424 6.179 1.00 74.69 86 PRO A O 1
ATOM 687 N N . ALA A 1 87 ? 7.145 -9.429 5.989 1.00 64.94 87 ALA A N 1
ATOM 688 C CA . ALA A 1 87 ? 6.910 -9.249 4.555 1.00 64.94 87 ALA A CA 1
ATOM 689 C C . ALA A 1 87 ? 7.544 -10.333 3.657 1.00 64.94 87 ALA A C 1
ATOM 691 O O . ALA A 1 87 ? 7.293 -10.396 2.454 1.00 64.94 87 ALA A O 1
ATOM 692 N N . GLY A 1 88 ? 8.363 -11.224 4.224 1.00 59.44 88 GLY A N 1
ATOM 693 C CA . GLY A 1 88 ? 8.968 -12.353 3.513 1.00 59.44 88 GLY A CA 1
ATOM 694 C C . GLY A 1 88 ? 7.961 -13.342 2.904 1.00 59.44 88 GLY A C 1
ATOM 695 O O . GLY A 1 88 ? 8.355 -14.157 2.075 1.00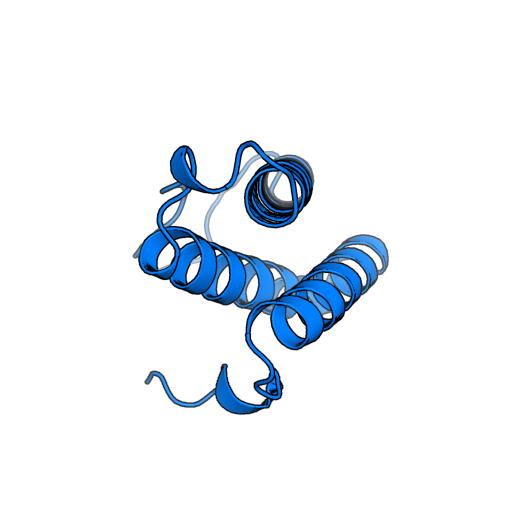 59.44 88 GLY A O 1
ATOM 696 N N . SER A 1 89 ? 6.675 -13.261 3.261 1.00 58.47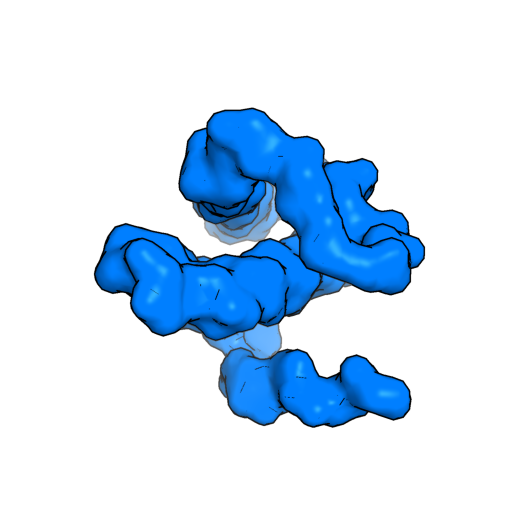 89 SER A N 1
ATOM 697 C CA . SER A 1 89 ? 5.593 -14.094 2.716 1.00 58.47 89 SER A CA 1
ATOM 698 C C . SER A 1 89 ? 5.046 -13.627 1.356 1.00 58.47 89 SER A C 1
ATOM 700 O O . SER A 1 89 ? 4.236 -14.325 0.750 1.00 58.47 89 SER A O 1
ATOM 702 N N . PHE A 1 90 ? 5.492 -12.485 0.818 1.00 62.84 90 PHE A N 1
ATOM 703 C CA . PHE A 1 90 ? 4.969 -11.940 -0.447 1.00 62.84 90 PHE A CA 1
ATOM 704 C C . PHE A 1 90 ? 5.377 -12.719 -1.719 1.00 62.84 90 PHE A C 1
ATOM 706 O O . PHE A 1 90 ? 4.991 -12.317 -2.818 1.00 62.84 90 PHE A O 1
ATOM 713 N N . GLY A 1 91 ? 6.141 -13.812 -1.580 1.00 48.91 91 GLY A N 1
ATOM 714 C CA . GLY A 1 91 ? 6.705 -14.611 -2.675 1.00 48.91 91 GLY A CA 1
ATOM 715 C C . GLY A 1 91 ? 6.035 -15.961 -2.971 1.00 48.91 91 GLY A C 1
ATOM 716 O O . GLY A 1 91 ? 6.549 -16.677 -3.820 1.00 48.91 91 GLY A O 1
ATOM 717 N N . THR A 1 92 ? 4.936 -16.336 -2.307 1.00 41.84 92 THR A N 1
ATOM 718 C CA . THR A 1 92 ? 4.274 -17.652 -2.500 1.00 41.84 92 THR A CA 1
ATOM 719 C C . THR A 1 92 ? 2.884 -17.570 -3.133 1.00 41.84 92 THR A C 1
ATOM 721 O O . THR A 1 92 ? 1.996 -18.335 -2.774 1.00 41.84 92 THR A O 1
ATOM 724 N N . TYR A 1 93 ? 2.685 -16.647 -4.071 1.00 42.53 93 TYR A N 1
ATOM 725 C CA . TYR A 1 93 ? 1.544 -16.698 -4.987 1.00 42.53 93 TYR A CA 1
ATOM 726 C C . TYR A 1 93 ? 2.082 -16.792 -6.419 1.00 42.53 93 TYR A C 1
ATOM 728 O O . TYR A 1 93 ? 2.197 -15.775 -7.104 1.00 42.53 93 TYR A O 1
ATOM 736 N N . ASP A 1 94 ? 2.478 -18.011 -6.794 1.00 35.53 94 ASP A N 1
ATOM 737 C CA . ASP A 1 94 ? 2.345 -18.540 -8.160 1.00 35.53 94 ASP A CA 1
ATOM 738 C C . ASP A 1 94 ? 1.072 -19.400 -8.190 1.00 35.53 94 ASP A C 1
ATOM 740 O O . ASP A 1 94 ? 0.885 -20.189 -7.230 1.00 35.53 94 ASP A O 1
#

Organism: Aspergillus nanangensis (NCBI:txid2582783)

pLDDT: mean 80.6, std 18.89, range [35.53, 98.12]